Protein AF-A0A7J9XR41-F1 (afdb_monomer_lite)

Foldseek 3Di:
DDDDDDDDDDDDDDDDDDDDDPDDPPDPDPDPPPPDDDDDQFDCFAPPGPANLCQFAQFHDFADWAWDAEPVRKIKTKTAFTAGPPRHDTAGIWIFIFPDPDPNNHTYTPDICDPDGNHTHRPDDWPCDPPPTNHDGDDHDDYDDDDDD

Radius of gyration: 29.73 Å; chains: 1; bounding box: 57×44×100 Å

Secondary structure (DSSP, 8-state):
-----PPPP-------------PPPP--PPPTT---PPP-----SSTTSTT-HHHHHS-SEES--EEEE-TTSPEEEEESSEE-GGG-S-BS-EEEEE-----SS-----EE-EEETTEEPPSS----BTTTB----------------

Structure (mmCIF, N/CA/C/O backbone):
data_AF-A0A7J9XR41-F1
#
_entry.id   AF-A0A7J9XR41-F1
#
loop_
_atom_site.group_PDB
_atom_site.id
_atom_site.type_symbol
_atom_site.label_atom_id
_atom_site.label_alt_id
_atom_site.label_comp_id
_atom_site.label_asym_id
_atom_site.label_entity_id
_atom_site.label_seq_id
_atom_site.pdbx_PDB_ins_code
_atom_site.Cartn_x
_atom_site.Cartn_y
_atom_site.Cartn_z
_atom_site.occupancy
_atom_site.B_iso_or_equiv
_atom_site.auth_seq_id
_atom_site.auth_comp_id
_atom_site.auth_asym_id
_atom_site.auth_atom_id
_atom_site.pdbx_PDB_model_num
ATOM 1 N N . MET A 1 1 ? -25.896 -26.012 -80.998 1.00 43.16 1 MET A N 1
ATOM 2 C CA . MET A 1 1 ? -24.795 -25.086 -80.654 1.00 43.16 1 MET A CA 1
ATOM 3 C C . MET A 1 1 ? -25.362 -24.036 -79.703 1.00 43.16 1 MET A C 1
ATOM 5 O O . MET A 1 1 ? -26.222 -23.268 -80.104 1.00 43.16 1 MET A O 1
ATOM 9 N N . PHE A 1 2 ? -25.016 -24.113 -78.416 1.00 39.25 2 PHE A N 1
ATOM 10 C CA . PHE A 1 2 ? -25.547 -23.240 -77.362 1.00 39.25 2 PHE A CA 1
ATOM 11 C C . PHE A 1 2 ? -24.995 -21.817 -77.487 1.00 39.25 2 PHE A C 1
ATOM 13 O O . PHE A 1 2 ? -23.788 -21.658 -77.648 1.00 39.25 2 PHE A O 1
ATOM 20 N N . ARG A 1 3 ? -25.838 -20.802 -77.270 1.00 37.03 3 ARG A N 1
ATOM 21 C CA . ARG A 1 3 ? -25.431 -19.531 -76.648 1.00 37.03 3 ARG A CA 1
ATOM 22 C C . ARG A 1 3 ? -26.634 -18.905 -75.943 1.00 37.03 3 ARG A C 1
ATOM 24 O O . ARG A 1 3 ? -27.608 -18.509 -76.571 1.00 37.03 3 ARG A O 1
ATOM 31 N N . ARG A 1 4 ? -26.564 -18.891 -74.610 1.00 45.62 4 ARG A N 1
ATOM 32 C CA . ARG A 1 4 ? -27.484 -18.181 -73.715 1.00 45.62 4 ARG A CA 1
ATOM 33 C C . ARG A 1 4 ? -27.158 -16.690 -73.770 1.00 45.62 4 ARG A C 1
ATOM 35 O O . ARG A 1 4 ? -25.983 -16.340 -73.715 1.00 45.62 4 ARG A O 1
ATOM 42 N N . VAL A 1 5 ? -28.175 -15.833 -73.782 1.00 49.66 5 VAL A N 1
ATOM 43 C CA . VAL A 1 5 ? -28.030 -14.430 -73.372 1.00 49.66 5 VAL A CA 1
ATOM 44 C C . VAL A 1 5 ? -29.145 -14.1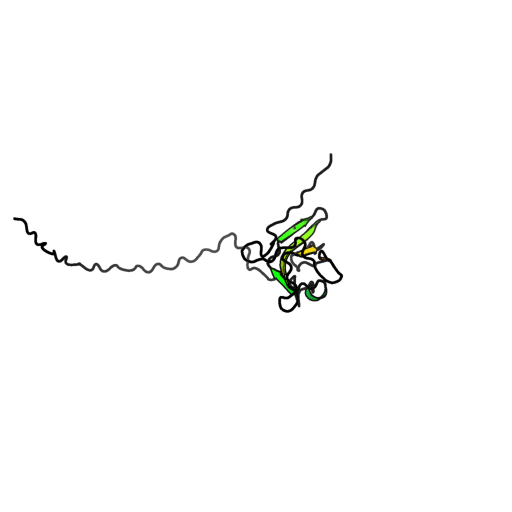23 -72.377 1.00 49.66 5 VAL A C 1
ATOM 46 O O . VAL A 1 5 ? -30.328 -14.237 -72.696 1.00 49.66 5 VAL A O 1
ATOM 49 N N . CYS A 1 6 ? -28.739 -13.817 -71.144 1.00 36.72 6 CYS A N 1
ATOM 50 C CA . CYS A 1 6 ? -29.598 -13.425 -70.033 1.00 36.72 6 CYS A CA 1
ATOM 51 C C . CYS A 1 6 ? -30.352 -12.132 -70.359 1.00 36.72 6 CYS A C 1
ATOM 53 O O . CYS A 1 6 ? -29.737 -11.129 -70.714 1.00 36.72 6 CYS A O 1
ATOM 55 N N . ARG A 1 7 ? -31.673 -12.133 -70.167 1.00 43.03 7 ARG A N 1
ATOM 56 C CA . ARG A 1 7 ? -32.460 -10.901 -70.062 1.00 43.03 7 ARG A CA 1
ATOM 57 C C . ARG A 1 7 ? -32.370 -10.397 -68.623 1.00 43.03 7 ARG A C 1
ATOM 59 O O . ARG A 1 7 ? -32.765 -11.109 -67.705 1.00 43.03 7 ARG A O 1
ATOM 66 N N . ALA A 1 8 ? -31.844 -9.191 -68.438 1.00 39.19 8 ALA A N 1
ATOM 67 C CA . ALA A 1 8 ? -31.908 -8.484 -67.167 1.00 39.19 8 ALA A CA 1
ATOM 68 C C . ALA A 1 8 ? -33.348 -7.999 -66.936 1.00 39.19 8 ALA A C 1
ATOM 70 O O . ALA A 1 8 ? -33.914 -7.314 -67.787 1.00 39.19 8 ALA A O 1
ATOM 71 N N . ALA A 1 9 ? -33.947 -8.373 -65.807 1.00 43.75 9 ALA A N 1
ATOM 72 C CA . ALA A 1 9 ? -35.212 -7.810 -65.356 1.00 43.75 9 ALA A CA 1
ATOM 73 C C . ALA A 1 9 ? -34.922 -6.544 -64.539 1.00 43.75 9 ALA A C 1
ATOM 75 O O . ALA A 1 9 ? -34.201 -6.596 -63.544 1.00 43.75 9 ALA A O 1
ATOM 76 N N . VAL A 1 10 ? -35.468 -5.408 -64.970 1.00 41.88 10 VAL A N 1
ATOM 77 C CA . VAL A 1 10 ? -35.466 -4.165 -64.193 1.00 41.88 10 VAL A CA 1
ATOM 78 C C . VAL A 1 10 ? -36.602 -4.268 -63.178 1.00 41.88 10 VAL A C 1
ATOM 80 O O . VAL A 1 10 ? -37.772 -4.250 -63.555 1.00 41.88 10 VAL A O 1
ATOM 83 N N . ALA A 1 11 ? -36.265 -4.417 -61.898 1.00 44.88 11 ALA A N 1
ATOM 84 C CA . ALA A 1 11 ? -37.236 -4.354 -60.814 1.00 44.88 11 ALA A CA 1
ATOM 85 C C . ALA A 1 11 ? -37.439 -2.889 -60.403 1.00 44.88 11 ALA A C 1
ATOM 87 O O . ALA A 1 11 ? -36.503 -2.204 -59.993 1.00 44.88 11 ALA A O 1
ATOM 88 N N . MET A 1 12 ? -38.672 -2.412 -60.546 1.00 43.84 12 MET A N 1
ATOM 89 C CA . MET A 1 12 ? -39.117 -1.090 -60.116 1.00 43.84 12 MET A CA 1
ATOM 90 C C . MET A 1 12 ? -39.233 -1.102 -58.583 1.00 43.84 12 MET A C 1
ATOM 92 O O . MET A 1 12 ? -40.087 -1.796 -58.033 1.00 43.84 12 MET A O 1
ATOM 96 N N . ALA A 1 13 ? -38.346 -0.397 -57.880 1.00 45.12 13 ALA A N 1
ATOM 97 C CA . ALA A 1 13 ? -38.392 -0.316 -56.423 1.00 45.12 13 ALA A CA 1
ATOM 98 C C . ALA A 1 13 ? -39.431 0.732 -55.993 1.00 45.12 13 ALA A C 1
ATOM 100 O O . ALA A 1 13 ? -39.221 1.932 -56.159 1.00 45.12 13 ALA A O 1
ATOM 101 N N . ALA A 1 14 ? -40.557 0.278 -55.442 1.00 50.66 14 ALA A N 1
ATOM 102 C CA . ALA A 1 14 ? -41.490 1.145 -54.735 1.00 50.66 14 ALA A CA 1
ATOM 103 C C . ALA A 1 14 ? -40.862 1.557 -53.393 1.00 50.66 14 ALA A C 1
ATOM 105 O O . ALA A 1 14 ? -40.592 0.711 -52.541 1.00 50.66 14 ALA A O 1
ATOM 106 N N . VAL A 1 15 ? -40.607 2.852 -53.208 1.00 46.16 15 VAL A N 1
ATOM 107 C CA . VAL A 1 15 ? -40.133 3.396 -51.930 1.00 46.16 15 VAL A CA 1
ATOM 108 C C . VAL A 1 15 ? -41.332 3.507 -50.989 1.00 46.16 15 VAL A C 1
ATOM 110 O O . VAL A 1 15 ? -42.168 4.394 -51.140 1.00 46.16 15 VAL A O 1
ATOM 113 N N . ALA A 1 16 ? -41.433 2.592 -50.027 1.00 52.25 16 ALA A N 1
ATOM 114 C CA . ALA A 1 16 ? -42.361 2.724 -48.911 1.00 52.25 16 ALA A CA 1
ATOM 115 C C . ALA A 1 16 ? -41.772 3.714 -47.893 1.00 52.25 16 ALA A C 1
ATOM 117 O O . ALA A 1 16 ? -40.698 3.479 -47.341 1.00 52.25 16 ALA A O 1
ATOM 118 N N . ALA A 1 17 ? -42.461 4.830 -47.652 1.00 54.78 17 ALA A N 1
ATOM 119 C CA . ALA A 1 17 ? -42.103 5.759 -46.588 1.00 54.78 17 ALA A CA 1
ATOM 120 C C . ALA A 1 17 ? -42.383 5.099 -45.227 1.00 54.78 17 ALA A C 1
ATOM 122 O O . ALA A 1 17 ? -43.537 4.918 -44.844 1.00 54.78 17 ALA A O 1
ATOM 123 N N . ALA A 1 18 ? -41.329 4.708 -44.511 1.00 55.03 18 ALA A N 1
ATOM 124 C CA . ALA A 1 18 ? -41.437 4.220 -43.143 1.00 55.03 18 ALA A CA 1
ATOM 125 C C . ALA A 1 18 ? -41.517 5.412 -42.180 1.00 55.03 18 ALA A C 1
ATOM 127 O O . ALA A 1 18 ? -40.569 6.188 -42.051 1.00 55.03 18 ALA A O 1
ATOM 128 N N . SER A 1 19 ? -42.651 5.562 -41.501 1.00 53.97 19 SER A N 1
ATOM 129 C CA . SER A 1 19 ? -42.825 6.518 -40.409 1.00 53.97 19 SER A CA 1
ATOM 130 C C . SER A 1 19 ? -41.926 6.111 -39.240 1.00 53.97 19 SER A C 1
ATOM 132 O O . SER A 1 19 ? -42.159 5.083 -38.605 1.00 53.97 19 SER A O 1
ATOM 134 N N . ILE A 1 20 ? -40.894 6.900 -38.940 1.00 57.31 20 ILE A N 1
ATOM 135 C CA . ILE A 1 20 ? -40.078 6.703 -37.738 1.00 57.31 20 ILE A CA 1
ATOM 136 C C . ILE A 1 20 ? -40.911 7.181 -36.546 1.00 57.31 20 ILE A C 1
ATOM 138 O O . ILE A 1 20 ? -41.095 8.381 -36.349 1.00 57.31 20 ILE A O 1
ATOM 142 N N . ALA A 1 21 ? -41.440 6.247 -35.758 1.00 62.47 21 ALA A N 1
ATOM 143 C CA . ALA A 1 21 ? -41.986 6.573 -34.450 1.00 62.47 21 ALA A CA 1
ATOM 144 C C . ALA A 1 21 ? -40.822 6.981 -33.534 1.00 62.47 21 ALA A C 1
ATOM 146 O O . ALA A 1 21 ? -39.932 6.177 -33.255 1.00 62.47 21 ALA A O 1
ATOM 147 N N . LEU A 1 22 ? -40.808 8.237 -33.083 1.00 57.94 22 LEU A N 1
ATOM 148 C CA . LEU A 1 22 ? -39.901 8.685 -32.030 1.00 57.94 22 LEU A CA 1
ATOM 149 C C . LEU A 1 22 ? -40.307 7.978 -30.733 1.00 57.94 22 LEU A C 1
ATOM 151 O O . LEU A 1 22 ? -41.347 8.287 -30.155 1.00 57.94 22 LEU A O 1
ATOM 155 N N . ALA A 1 23 ? -39.503 7.014 -30.288 1.00 64.38 23 ALA A N 1
ATOM 156 C CA . ALA A 1 23 ? -39.653 6.453 -28.955 1.00 64.38 23 ALA A CA 1
ATOM 157 C C . ALA A 1 23 ? -39.353 7.560 -27.934 1.00 64.38 23 ALA A C 1
ATOM 159 O O . ALA A 1 23 ? -38.248 8.103 -27.901 1.00 64.38 23 ALA A O 1
ATOM 160 N N . THR A 1 24 ? -40.334 7.913 -27.106 1.00 62.78 24 THR A N 1
ATOM 161 C CA . THR A 1 24 ? -40.085 8.717 -25.906 1.00 62.78 24 THR A CA 1
ATOM 162 C C . THR A 1 24 ? -39.085 7.965 -25.029 1.00 62.78 24 THR A C 1
ATOM 164 O O . THR A 1 24 ? -39.314 6.775 -24.784 1.00 62.78 24 THR A O 1
ATOM 167 N N . PRO A 1 25 ? -37.994 8.596 -24.553 1.00 61.50 25 PRO A N 1
ATOM 168 C CA . PRO A 1 25 ? -37.087 7.924 -23.638 1.00 61.50 25 PRO A CA 1
ATOM 169 C C . PRO A 1 25 ? -37.893 7.482 -22.419 1.00 61.50 25 PRO A C 1
ATOM 171 O O . PRO A 1 25 ? -38.600 8.285 -21.808 1.00 61.50 25 PRO A O 1
ATOM 174 N N . ALA A 1 26 ? -37.830 6.192 -22.097 1.00 65.44 26 ALA A N 1
ATOM 175 C CA . ALA A 1 26 ? -38.396 5.700 -20.855 1.00 65.44 26 ALA A CA 1
ATOM 176 C C . ALA A 1 26 ? -37.707 6.449 -19.709 1.00 65.44 26 ALA A C 1
ATOM 178 O O . ALA A 1 26 ? -36.478 6.438 -19.612 1.00 65.44 26 ALA A O 1
ATOM 179 N N . SER A 1 27 ? -38.477 7.122 -18.852 1.00 66.00 27 SER A N 1
ATOM 180 C CA . SER A 1 27 ? -37.927 7.617 -17.595 1.00 66.00 27 SER A CA 1
ATOM 181 C C . SER A 1 27 ? -37.498 6.395 -16.789 1.00 66.00 27 SER A C 1
ATOM 183 O O . SER A 1 27 ? -38.350 5.577 -16.432 1.00 66.00 27 SER A O 1
ATOM 185 N N . ALA A 1 28 ? -36.199 6.243 -16.530 1.00 66.50 28 ALA A N 1
ATOM 186 C CA . ALA A 1 28 ? -35.720 5.225 -15.609 1.00 66.50 28 ALA A CA 1
ATOM 187 C C . ALA A 1 28 ? -36.420 5.449 -14.261 1.00 66.50 28 ALA A C 1
ATOM 189 O O . ALA A 1 28 ? -36.282 6.510 -13.652 1.00 66.50 28 ALA A O 1
ATOM 190 N N . GLN A 1 29 ? -37.239 4.490 -13.830 1.00 65.50 29 GLN A N 1
ATOM 191 C CA . GLN A 1 29 ? -37.746 4.491 -12.463 1.00 65.50 29 GLN A CA 1
ATOM 192 C C . GLN A 1 29 ? -36.535 4.287 -11.542 1.00 65.50 29 GLN A C 1
ATOM 194 O O . GLN A 1 29 ? -35.738 3.390 -11.827 1.00 65.50 29 GLN A O 1
ATOM 199 N N . PRO A 1 30 ? -36.345 5.114 -10.497 1.00 60.12 30 PRO A N 1
ATOM 200 C CA . PRO A 1 30 ? -35.242 4.917 -9.567 1.00 60.12 30 PRO A CA 1
ATOM 201 C C . PRO A 1 30 ? -35.328 3.507 -8.981 1.00 60.12 30 PRO A C 1
ATOM 203 O O . PRO A 1 30 ? -36.388 3.081 -8.520 1.00 60.12 30 PRO A O 1
ATOM 206 N N . ASP A 1 31 ? -34.217 2.778 -9.060 1.00 69.81 31 ASP A N 1
ATOM 207 C CA . ASP A 1 31 ? -34.105 1.425 -8.532 1.00 69.81 31 ASP A CA 1
ATOM 208 C C . ASP A 1 31 ? -34.376 1.464 -7.014 1.00 69.81 31 ASP A C 1
ATOM 210 O O . ASP A 1 31 ? -33.719 2.231 -6.304 1.00 69.81 31 ASP A O 1
ATOM 214 N N . PRO A 1 32 ? -35.327 0.673 -6.483 1.00 58.47 32 PRO A N 1
ATOM 215 C CA . PRO A 1 32 ? -35.619 0.621 -5.049 1.00 58.47 32 PRO A CA 1
ATOM 216 C C . PRO A 1 32 ? -34.430 0.149 -4.188 1.00 58.47 32 PRO A C 1
ATOM 218 O O . PRO A 1 32 ? -34.525 0.172 -2.962 1.00 58.47 32 PRO A O 1
ATOM 221 N N . THR A 1 33 ? -33.310 -0.246 -4.800 1.00 65.38 33 THR A N 1
ATOM 222 C CA . THR A 1 33 ? -32.029 -0.547 -4.140 1.00 65.38 33 THR A CA 1
ATOM 223 C C . THR A 1 33 ? -31.019 0.609 -4.154 1.00 65.38 33 THR A C 1
ATOM 225 O O . THR A 1 33 ? -29.852 0.410 -3.821 1.00 65.38 33 THR A O 1
ATOM 228 N N . PHE A 1 34 ? -31.424 1.831 -4.512 1.00 65.81 34 PHE A N 1
ATOM 229 C CA . PHE A 1 34 ? -30.532 2.993 -4.525 1.00 65.81 34 PHE A CA 1
ATOM 230 C C . PHE A 1 34 ? -30.009 3.326 -3.112 1.00 65.81 34 PHE A C 1
ATOM 232 O O . PHE A 1 34 ? -30.712 3.918 -2.295 1.00 65.81 34 PHE A O 1
ATOM 239 N N . PHE A 1 35 ? -28.749 2.975 -2.830 1.00 67.44 35 PHE A N 1
ATOM 240 C CA . PHE A 1 35 ? -28.064 3.206 -1.546 1.00 67.44 35 PHE A CA 1
ATOM 241 C C . PHE A 1 35 ? -27.646 4.673 -1.301 1.00 67.44 35 PHE A C 1
ATOM 243 O O . PHE A 1 35 ? -26.833 4.943 -0.420 1.00 67.44 35 PHE A O 1
ATOM 250 N N . GLY A 1 36 ? -28.208 5.629 -2.047 1.00 77.25 36 GLY A N 1
ATOM 251 C CA . GLY A 1 36 ? -27.795 7.031 -2.010 1.00 77.25 36 GLY A CA 1
ATOM 252 C C . GLY A 1 36 ? -26.561 7.313 -2.870 1.00 77.25 36 GLY A C 1
ATOM 253 O O . GLY A 1 36 ? -26.072 6.455 -3.608 1.00 77.25 36 GLY A O 1
ATOM 254 N N . GLU A 1 37 ? -26.069 8.548 -2.794 1.00 84.25 37 GLU A N 1
ATOM 255 C CA . GLU A 1 37 ? -24.823 8.944 -3.450 1.00 84.25 37 GLU A CA 1
ATOM 256 C C . GLU A 1 37 ? -23.612 8.435 -2.658 1.00 84.25 37 GLU A C 1
ATOM 258 O O . GLU A 1 37 ? -23.600 8.453 -1.428 1.00 84.25 37 GLU A O 1
ATOM 263 N N . ALA A 1 38 ? -22.574 7.986 -3.367 1.00 87.25 38 ALA A N 1
ATOM 264 C CA . ALA A 1 38 ? -21.318 7.619 -2.732 1.00 87.25 38 ALA A CA 1
ATOM 265 C C . ALA A 1 38 ? -20.578 8.880 -2.269 1.00 87.25 38 ALA A C 1
ATOM 267 O O . ALA A 1 38 ? -20.239 9.745 -3.078 1.00 87.25 38 ALA A O 1
ATOM 268 N N . GLU A 1 39 ? -20.269 8.952 -0.977 1.00 88.88 39 GLU A N 1
ATOM 269 C CA . GLU A 1 39 ? -19.427 10.002 -0.414 1.00 88.88 39 GLU A CA 1
ATOM 270 C C . GLU A 1 39 ? -17.971 9.530 -0.309 1.00 88.88 39 GLU A C 1
ATOM 272 O O . GLU A 1 39 ? -17.670 8.414 0.125 1.00 88.88 39 GLU A O 1
ATOM 277 N N . ARG A 1 40 ? -17.030 10.403 -0.682 1.00 92.69 40 ARG A N 1
ATOM 278 C CA . ARG A 1 40 ? -15.607 10.148 -0.457 1.00 92.69 40 ARG A CA 1
ATOM 279 C C . ARG A 1 40 ? -15.258 10.410 1.009 1.00 92.69 40 ARG A C 1
ATOM 281 O O . ARG A 1 40 ? -15.055 11.557 1.388 1.00 92.69 40 ARG A O 1
ATOM 288 N N . VAL A 1 41 ? -15.034 9.339 1.764 1.00 95.12 41 VAL A N 1
ATOM 289 C CA . VAL A 1 41 ? -14.593 9.404 3.167 1.00 95.12 41 VAL A CA 1
ATOM 290 C C . VAL A 1 41 ? -13.139 9.884 3.297 1.00 95.12 41 VAL A C 1
ATOM 292 O O . VAL A 1 41 ? -12.863 10.914 3.905 1.00 95.12 41 VAL A O 1
ATOM 295 N N . ALA A 1 42 ? -12.175 9.167 2.703 1.00 96.06 42 ALA A N 1
ATOM 296 C CA . ALA A 1 42 ? -10.752 9.485 2.849 1.00 96.06 42 ALA A CA 1
ATOM 297 C C . ALA A 1 42 ? -9.893 8.955 1.691 1.00 96.06 42 ALA A C 1
ATOM 299 O O . ALA A 1 42 ? -10.244 7.987 1.021 1.00 96.06 42 ALA A O 1
ATOM 300 N N . VAL A 1 43 ? -8.716 9.562 1.489 1.00 96.81 43 VAL A N 1
ATOM 301 C CA . VAL A 1 43 ? -7.630 8.972 0.684 1.00 96.81 43 VAL A CA 1
ATOM 302 C C . VAL A 1 43 ? -6.674 8.231 1.612 1.00 96.81 43 VAL A C 1
ATOM 304 O O . VAL A 1 43 ? -6.184 8.803 2.587 1.00 96.81 43 VAL A O 1
ATOM 307 N N . LEU A 1 44 ? -6.418 6.957 1.300 1.00 97.19 44 LEU A N 1
ATOM 308 C CA . LEU A 1 44 ? -5.725 6.031 2.201 1.00 97.19 44 LEU A CA 1
ATOM 309 C C . LEU A 1 44 ? -4.226 5.876 1.922 1.00 97.19 44 LEU A C 1
ATOM 311 O O . LEU A 1 44 ? -3.494 5.525 2.843 1.00 97.19 44 LEU A O 1
ATOM 315 N N . THR A 1 45 ? -3.757 6.130 0.699 1.00 98.25 45 THR A N 1
ATOM 316 C CA . THR A 1 45 ? -2.346 5.979 0.301 1.00 98.25 45 THR A CA 1
ATOM 317 C C . THR A 1 45 ? -1.829 7.227 -0.420 1.00 98.25 45 THR A C 1
ATOM 319 O O . THR A 1 45 ? -2.598 8.034 -0.937 1.00 98.25 45 THR A O 1
ATOM 322 N N . GLY A 1 46 ? -0.511 7.410 -0.419 1.00 98.31 46 GLY A N 1
ATOM 323 C CA . GLY A 1 46 ? 0.195 8.492 -1.098 1.00 98.31 46 GLY A CA 1
ATOM 324 C C . GLY A 1 46 ? 0.367 9.785 -0.288 1.00 98.31 46 GLY A C 1
ATOM 325 O O . GLY A 1 46 ? 0.054 9.839 0.913 1.00 98.31 46 GLY A O 1
ATOM 326 N N . PRO A 1 47 ? 0.928 10.833 -0.918 1.00 98.06 47 PRO A N 1
ATOM 327 C CA . PRO A 1 47 ? 0.977 12.191 -0.373 1.00 98.06 47 PRO A CA 1
ATOM 328 C C . PRO A 1 47 ? -0.421 12.751 -0.089 1.00 98.06 47 PRO A C 1
ATOM 330 O O . PRO A 1 47 ? -1.338 12.566 -0.880 1.00 98.06 47 PRO A O 1
ATOM 333 N N . GLY A 1 48 ? -0.597 13.417 1.057 1.00 96.94 48 GLY A N 1
ATOM 334 C CA . GLY A 1 48 ? -1.892 13.981 1.469 1.00 96.94 48 GLY A CA 1
ATOM 335 C C . GLY A 1 48 ? -2.935 12.960 1.948 1.00 96.94 48 GLY A C 1
ATOM 336 O O . GLY A 1 48 ? -4.033 13.357 2.331 1.00 96.94 48 GLY A O 1
ATOM 337 N N . SER A 1 49 ? -2.613 11.661 1.959 1.00 98.00 49 SER A N 1
ATOM 338 C CA . SER A 1 49 ? -3.457 10.646 2.601 1.00 98.00 49 SER A CA 1
ATOM 339 C C . SER A 1 49 ? -3.468 10.800 4.118 1.00 98.00 49 SER A C 1
ATOM 341 O O . SER A 1 49 ? -2.465 11.208 4.710 1.00 98.00 49 SER A O 1
ATOM 343 N N . ILE A 1 50 ? -4.549 10.347 4.761 1.00 97.88 50 ILE A N 1
ATOM 344 C CA . ILE A 1 50 ? -4.647 10.289 6.233 1.00 97.88 50 ILE A CA 1
ATOM 345 C C . ILE A 1 50 ? -3.544 9.419 6.858 1.00 97.88 50 ILE A C 1
ATOM 347 O O . ILE A 1 50 ? -3.223 9.543 8.035 1.00 97.88 50 ILE A O 1
ATOM 351 N N . ASN A 1 51 ? -2.939 8.542 6.052 1.00 98.31 51 ASN A N 1
ATOM 352 C CA . ASN A 1 51 ? -1.903 7.615 6.475 1.00 98.31 51 ASN A CA 1
ATOM 353 C C . ASN A 1 51 ? -0.484 8.086 6.177 1.00 98.31 51 ASN A C 1
ATOM 355 O O . ASN A 1 51 ? 0.442 7.442 6.667 1.00 98.31 51 ASN A O 1
ATOM 359 N N . ALA A 1 52 ? -0.295 9.140 5.375 1.00 98.50 52 ALA A N 1
ATOM 360 C CA . ALA A 1 52 ? 1.008 9.619 4.911 1.00 98.50 52 ALA A CA 1
ATOM 361 C C . ALA A 1 52 ? 1.940 8.484 4.424 1.00 98.50 52 ALA A C 1
ATOM 363 O O . ALA A 1 52 ? 3.127 8.437 4.752 1.00 98.50 52 ALA A O 1
ATOM 364 N N . THR A 1 53 ? 1.419 7.535 3.638 1.00 98.75 53 THR A N 1
ATOM 365 C CA . THR A 1 53 ? 2.165 6.298 3.317 1.00 98.75 53 THR A CA 1
ATOM 366 C C . THR A 1 53 ? 3.441 6.536 2.504 1.00 98.75 53 THR A C 1
ATOM 368 O O . THR A 1 53 ? 4.364 5.725 2.543 1.00 98.75 53 THR A O 1
ATOM 371 N N . HIS A 1 54 ? 3.515 7.661 1.794 1.00 98.56 54 HIS A N 1
ATOM 372 C CA . HIS A 1 54 ? 4.679 8.082 1.019 1.00 98.56 54 HIS A CA 1
ATOM 373 C C . HIS A 1 54 ? 5.915 8.344 1.896 1.00 98.56 54 HIS A C 1
ATOM 375 O O . HIS A 1 54 ? 7.013 7.948 1.521 1.00 98.56 54 HIS A O 1
ATOM 381 N N . THR A 1 55 ? 5.748 8.944 3.080 1.00 98.44 55 THR A N 1
ATOM 382 C CA . THR A 1 55 ? 6.851 9.212 4.019 1.00 98.44 55 THR A CA 1
ATOM 383 C C . THR A 1 55 ? 7.081 8.062 4.990 1.00 98.44 55 THR A C 1
ATOM 385 O O . THR A 1 55 ? 8.215 7.825 5.396 1.00 98.44 55 THR A O 1
ATOM 388 N N . ARG A 1 56 ? 6.026 7.325 5.358 1.00 98.50 56 ARG A N 1
ATOM 389 C CA . ARG A 1 56 ? 6.123 6.222 6.329 1.00 98.50 56 ARG A CA 1
ATOM 390 C C . ARG A 1 56 ? 6.606 4.906 5.722 1.00 98.50 56 ARG A C 1
ATOM 392 O O . ARG A 1 56 ? 7.233 4.131 6.438 1.00 98.50 56 ARG A O 1
ATOM 399 N N . TRP A 1 57 ? 6.299 4.636 4.447 1.00 98.75 57 TRP A N 1
ATOM 400 C CA . TRP A 1 57 ? 6.575 3.341 3.800 1.00 98.75 57 TRP A CA 1
ATOM 401 C C . TRP A 1 57 ? 6.998 3.429 2.322 1.00 98.75 57 TRP A C 1
ATOM 403 O O . TRP A 1 57 ? 6.995 2.412 1.624 1.00 98.75 57 TRP A O 1
ATOM 413 N N . ASN A 1 58 ? 7.353 4.615 1.820 1.00 98.62 58 ASN A N 1
ATOM 414 C CA . ASN A 1 58 ? 7.667 4.847 0.405 1.00 98.62 58 ASN A CA 1
ATOM 415 C C . ASN A 1 58 ? 6.547 4.395 -0.554 1.00 98.62 58 ASN A C 1
ATOM 417 O O . ASN A 1 58 ? 6.817 3.901 -1.645 1.00 98.62 58 ASN A O 1
ATOM 421 N N . VAL A 1 59 ? 5.282 4.508 -0.141 1.00 98.75 59 VAL A N 1
ATOM 422 C CA . VAL A 1 59 ? 4.113 4.155 -0.963 1.00 98.75 59 VAL A CA 1
ATOM 423 C C . VAL A 1 59 ? 3.448 5.443 -1.431 1.00 98.75 59 VAL A C 1
ATOM 425 O O . VAL A 1 59 ? 2.720 6.080 -0.666 1.00 98.75 59 VAL A O 1
ATOM 428 N N . TYR A 1 60 ? 3.727 5.849 -2.668 1.00 98.56 60 TYR A N 1
ATOM 429 C CA . TYR A 1 60 ? 3.190 7.075 -3.274 1.00 98.56 60 TYR A CA 1
ATOM 430 C C . TYR A 1 60 ? 1.853 6.857 -3.975 1.00 98.56 60 TYR A C 1
ATOM 432 O O . TYR A 1 60 ? 1.046 7.778 -4.057 1.00 98.56 60 TYR A O 1
ATOM 440 N N . GLY A 1 61 ? 1.618 5.644 -4.453 1.00 97.81 61 GLY A N 1
ATOM 441 C CA . GLY A 1 61 ? 0.382 5.239 -5.094 1.00 97.81 61 GLY A CA 1
ATOM 442 C C . GLY A 1 61 ? 0.378 3.733 -5.277 1.00 97.81 61 GLY A C 1
ATOM 443 O O . GLY A 1 61 ? 1.440 3.103 -5.313 1.00 97.81 61 GLY A O 1
ATOM 444 N N . THR A 1 62 ? -0.821 3.177 -5.353 1.00 98.19 62 THR A N 1
ATOM 445 C CA . THR A 1 62 ? -1.045 1.743 -5.469 1.00 98.19 62 THR A CA 1
ATOM 446 C C . THR A 1 62 ? -2.126 1.479 -6.497 1.00 98.19 62 THR A C 1
ATOM 448 O O . THR A 1 62 ? -3.066 2.265 -6.629 1.00 98.19 62 THR A O 1
ATOM 451 N N . ASP A 1 63 ? -2.017 0.351 -7.177 1.00 95.62 63 ASP A N 1
ATOM 452 C CA . ASP A 1 63 ? -3.156 -0.294 -7.805 1.00 95.62 63 ASP A CA 1
ATOM 453 C C . ASP A 1 63 ? -3.957 -1.093 -6.762 1.00 95.62 63 ASP A C 1
ATOM 455 O O . ASP A 1 63 ? -3.380 -1.670 -5.831 1.00 95.62 63 ASP A O 1
ATOM 459 N N . ILE A 1 64 ? -5.281 -1.112 -6.937 1.00 95.75 64 ILE A N 1
ATOM 460 C CA . ILE A 1 64 ? -6.301 -1.794 -6.122 1.00 95.75 64 ILE A CA 1
ATOM 461 C C . ILE A 1 64 ? -6.147 -1.636 -4.591 1.00 95.75 64 ILE A C 1
ATOM 463 O O . ILE A 1 64 ? -5.461 -0.745 -4.099 1.00 95.75 64 ILE A O 1
ATOM 467 N N . GLY A 1 65 ? -6.870 -2.451 -3.817 1.00 94.56 65 GLY A N 1
ATOM 468 C CA . GLY A 1 65 ? -6.887 -2.428 -2.353 1.00 94.56 65 GLY A CA 1
ATOM 469 C C . GLY A 1 65 ? -7.766 -3.551 -1.812 1.00 94.56 65 GLY A C 1
ATOM 470 O O . GLY A 1 65 ? -8.862 -3.312 -1.309 1.00 94.56 65 GLY A O 1
ATOM 471 N N . THR A 1 66 ? -7.308 -4.790 -1.967 1.00 96.56 66 THR A N 1
ATOM 472 C CA . THR A 1 66 ? -8.050 -5.987 -1.561 1.00 96.56 66 THR A CA 1
ATOM 473 C C . THR A 1 66 ? -7.988 -6.143 -0.048 1.00 96.56 66 THR A C 1
ATOM 475 O O . THR A 1 66 ? -6.906 -6.324 0.510 1.00 96.56 66 THR A O 1
ATOM 478 N N . MET A 1 67 ? -9.141 -6.094 0.620 1.00 95.44 67 MET A N 1
ATOM 479 C CA . MET A 1 67 ? -9.220 -6.098 2.081 1.00 95.44 67 MET A CA 1
ATOM 480 C C . MET A 1 67 ? -9.882 -7.356 2.638 1.00 95.44 67 MET A C 1
ATOM 482 O O . MET A 1 67 ? -10.836 -7.873 2.062 1.00 95.44 67 MET A O 1
ATOM 486 N N . TRP A 1 68 ? -9.407 -7.818 3.793 1.00 95.38 68 TRP A N 1
ATOM 487 C CA . TRP A 1 68 ? -10.051 -8.872 4.581 1.00 95.38 68 TRP A CA 1
ATOM 488 C C . TRP A 1 68 ? -9.738 -8.700 6.067 1.00 95.38 68 TRP A C 1
ATOM 490 O O . TRP A 1 68 ? -8.794 -8.004 6.442 1.00 95.38 68 TRP A O 1
ATOM 500 N N . ARG A 1 69 ? -10.527 -9.339 6.935 1.00 93.56 69 ARG A N 1
ATOM 501 C CA . ARG A 1 69 ? -10.242 -9.379 8.375 1.00 93.56 69 ARG A CA 1
ATOM 502 C C . ARG A 1 69 ? -9.411 -10.606 8.729 1.00 93.56 69 ARG A C 1
ATOM 504 O O . ARG A 1 69 ? -9.683 -11.694 8.227 1.00 93.56 69 ARG A O 1
ATOM 511 N N . ASN A 1 70 ? -8.424 -10.432 9.603 1.00 92.75 70 ASN A N 1
ATOM 512 C CA . ASN A 1 70 ? -7.685 -11.538 10.210 1.00 92.75 70 ASN A CA 1
ATOM 513 C C . ASN A 1 70 ? -8.346 -12.016 11.520 1.00 92.75 70 ASN A C 1
ATOM 515 O O . ASN A 1 70 ? -9.342 -11.452 11.979 1.00 92.75 70 ASN A O 1
ATOM 519 N N . GLU A 1 71 ? -7.773 -13.040 12.147 1.00 91.44 71 GLU A N 1
ATOM 520 C CA . GLU A 1 71 ? -8.260 -13.667 13.383 1.00 91.44 71 GLU A CA 1
ATOM 521 C C . GLU A 1 71 ? -8.237 -12.739 14.606 1.00 91.44 71 GLU A C 1
ATOM 523 O O . GLU A 1 71 ? -8.879 -13.011 15.616 1.00 91.44 71 GLU A O 1
ATOM 528 N N . ARG A 1 72 ? -7.511 -11.622 14.515 1.00 91.56 72 ARG A N 1
ATOM 529 C CA . ARG A 1 72 ? -7.382 -10.605 15.569 1.00 91.56 72 ARG A CA 1
ATOM 530 C C . ARG A 1 72 ? -8.326 -9.424 15.360 1.00 91.56 72 ARG A C 1
ATOM 532 O O . ARG A 1 72 ? -8.178 -8.406 16.031 1.00 91.56 72 ARG A O 1
ATOM 539 N N . GLY A 1 73 ? -9.251 -9.522 14.404 1.00 91.75 73 GLY A N 1
ATOM 540 C CA . GLY A 1 73 ? -10.181 -8.449 14.054 1.00 91.75 73 GLY A CA 1
ATOM 541 C C . GLY A 1 73 ? -9.542 -7.283 13.293 1.00 91.75 73 GLY A C 1
ATOM 542 O O . GLY A 1 73 ? -10.228 -6.300 13.017 1.00 91.75 73 GLY A O 1
ATOM 543 N N . GLN A 1 74 ? -8.265 -7.384 12.917 1.00 95.00 74 GLN A N 1
ATOM 544 C CA . GLN A 1 74 ? -7.560 -6.362 12.142 1.00 95.00 74 GLN A CA 1
ATOM 545 C C . GLN A 1 74 ? -7.937 -6.469 10.667 1.00 95.00 74 GLN A C 1
ATOM 547 O O . GLN A 1 74 ? -8.141 -7.572 10.154 1.00 95.00 74 GLN A O 1
ATOM 552 N N . VAL A 1 75 ? -7.975 -5.337 9.972 1.00 95.56 75 VAL A N 1
ATOM 553 C CA . VAL A 1 75 ? -8.111 -5.303 8.515 1.00 95.56 75 VAL A CA 1
ATOM 554 C C . VAL A 1 75 ? -6.721 -5.414 7.894 1.00 95.56 75 VAL A C 1
ATOM 556 O O . VAL A 1 75 ? -5.817 -4.631 8.192 1.00 95.56 75 VAL A O 1
ATOM 559 N N . LEU A 1 76 ? -6.538 -6.404 7.030 1.00 96.69 76 LEU A N 1
ATOM 560 C CA . LEU A 1 76 ? -5.394 -6.506 6.134 1.00 96.69 76 LEU A CA 1
ATOM 561 C C . LEU A 1 76 ? -5.799 -5.955 4.771 1.00 96.69 76 LEU A C 1
ATOM 563 O O . LEU A 1 76 ? -6.890 -6.257 4.297 1.00 96.69 76 LEU A O 1
ATOM 567 N N . ALA A 1 77 ? -4.932 -5.146 4.164 1.00 97.31 77 ALA A N 1
ATOM 568 C CA . ALA A 1 77 ? -5.142 -4.563 2.844 1.00 97.31 77 ALA A CA 1
ATOM 569 C C . ALA A 1 77 ? -3.949 -4.901 1.945 1.00 97.31 77 ALA A C 1
ATOM 571 O O . ALA A 1 77 ? -2.836 -4.424 2.180 1.00 97.31 77 ALA A O 1
ATOM 572 N N . ALA A 1 78 ? -4.175 -5.748 0.944 1.00 98.12 78 ALA A N 1
ATOM 573 C CA . ALA A 1 78 ? -3.193 -6.074 -0.077 1.00 98.12 78 ALA A CA 1
ATOM 574 C C . ALA A 1 78 ? -3.372 -5.150 -1.283 1.00 98.12 78 ALA A C 1
ATOM 576 O O . ALA A 1 78 ? -4.449 -5.066 -1.876 1.00 98.12 78 ALA A O 1
ATOM 577 N N . PHE A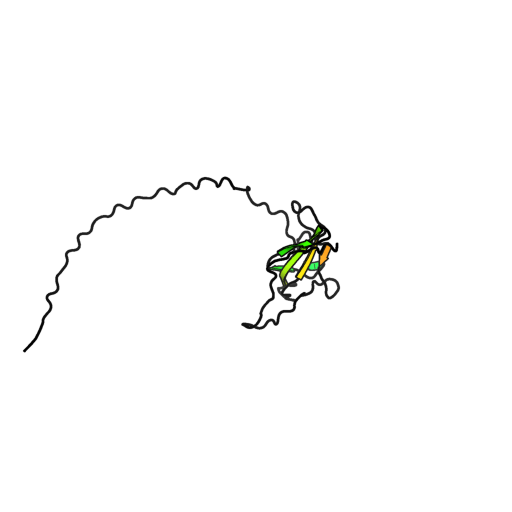 1 79 ? -2.292 -4.478 -1.643 1.00 98.50 79 PHE A N 1
ATOM 578 C CA . PHE A 1 79 ? -2.199 -3.595 -2.793 1.00 98.50 79 PHE A CA 1
ATOM 579 C C . PHE A 1 79 ? -1.490 -4.311 -3.934 1.00 98.50 79 PHE A C 1
ATOM 581 O O . PHE A 1 79 ? -0.640 -5.165 -3.678 1.00 98.50 79 PHE A O 1
ATOM 588 N N . GLY A 1 80 ? -1.840 -3.962 -5.168 1.00 98.38 80 GLY A N 1
ATOM 589 C CA . GLY A 1 80 ? -1.133 -4.374 -6.374 1.00 98.38 80 GLY A CA 1
ATOM 590 C C . GLY A 1 80 ? 0.076 -3.484 -6.644 1.00 98.38 80 GLY A C 1
ATOM 591 O O . 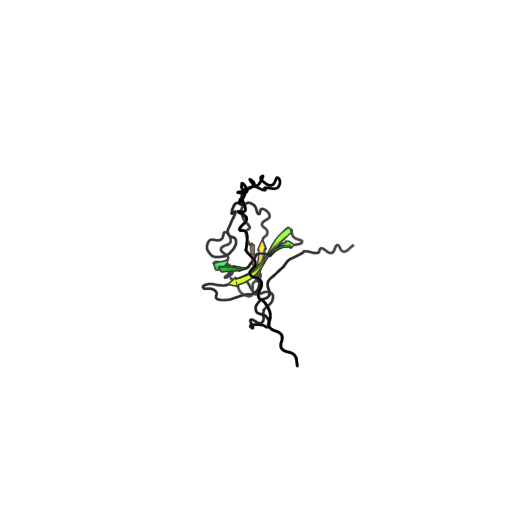GLY A 1 80 ? 0.790 -3.089 -5.714 1.00 98.38 80 GLY A O 1
ATOM 592 N N . ASP A 1 81 ? 0.280 -3.149 -7.918 1.00 98.31 81 ASP A N 1
ATOM 593 C CA . ASP A 1 81 ? 1.385 -2.319 -8.389 1.00 98.31 81 ASP A CA 1
ATOM 594 C C . ASP A 1 81 ? 1.532 -1.050 -7.546 1.00 98.31 81 ASP A C 1
ATOM 596 O O . ASP A 1 81 ? 0.717 -0.130 -7.584 1.00 98.31 81 ASP A O 1
ATOM 600 N N . THR A 1 82 ? 2.587 -1.023 -6.744 1.00 98.69 82 THR A N 1
ATOM 601 C CA . THR A 1 82 ? 2.873 0.015 -5.765 1.00 98.69 82 THR A CA 1
ATOM 602 C C . THR A 1 82 ? 4.165 0.709 -6.146 1.00 98.69 82 THR A C 1
ATOM 604 O O . THR A 1 82 ? 5.174 0.051 -6.401 1.00 98.69 82 THR A O 1
ATOM 607 N N . PHE A 1 83 ? 4.153 2.038 -6.149 1.00 98.62 83 PHE A N 1
ATOM 608 C CA . PHE A 1 83 ? 5.294 2.831 -6.591 1.00 98.62 83 PHE A CA 1
ATOM 609 C C . PHE A 1 83 ? 5.798 3.777 -5.507 1.00 98.62 83 PHE A C 1
ATOM 611 O O . PHE A 1 83 ? 5.034 4.304 -4.690 1.00 98.62 83 PHE A O 1
ATOM 618 N N . GLY A 1 84 ? 7.107 4.007 -5.540 1.00 98.50 84 GLY A N 1
ATOM 619 C CA . GLY A 1 84 ? 7.766 5.127 -4.890 1.00 98.50 84 GLY A CA 1
ATOM 620 C C . GLY A 1 84 ? 7.607 6.435 -5.686 1.00 98.50 84 GLY A C 1
ATOM 621 O O . GLY A 1 84 ? 6.770 6.534 -6.594 1.00 98.50 84 GLY A O 1
ATOM 622 N N . PRO A 1 85 ? 8.404 7.469 -5.369 1.00 98.06 85 PRO A N 1
ATOM 623 C CA . PRO A 1 85 ? 8.315 8.763 -6.035 1.00 98.06 85 PRO A CA 1
ATOM 624 C C . PRO A 1 85 ? 8.598 8.629 -7.535 1.00 98.06 85 PRO A C 1
ATOM 626 O O . PRO A 1 85 ? 9.435 7.829 -7.953 1.00 98.06 85 PRO A O 1
ATOM 629 N N . ASN A 1 86 ? 7.910 9.425 -8.355 1.00 96.88 86 ASN A N 1
ATOM 630 C CA . ASN A 1 86 ? 8.089 9.455 -9.813 1.00 96.88 86 ASN A CA 1
ATOM 631 C C . ASN A 1 86 ? 7.946 8.082 -10.500 1.00 96.88 86 ASN A C 1
ATOM 633 O O . ASN A 1 86 ? 8.645 7.811 -11.473 1.00 96.88 86 ASN A O 1
ATOM 637 N N . ARG A 1 87 ? 7.059 7.208 -9.994 1.00 95.50 87 ARG A N 1
ATOM 638 C CA . ARG A 1 87 ? 6.843 5.837 -10.507 1.00 95.50 87 ARG A CA 1
ATOM 639 C C . ARG A 1 87 ? 8.086 4.935 -10.437 1.00 95.50 87 ARG A C 1
ATOM 641 O O . ARG A 1 87 ? 8.159 3.928 -11.134 1.00 95.50 87 ARG A O 1
ATOM 648 N N . SER A 1 88 ? 9.059 5.285 -9.598 1.00 97.62 88 SER A N 1
ATOM 649 C CA . SER A 1 88 ? 10.198 4.419 -9.284 1.00 97.62 88 SER A CA 1
ATOM 650 C C . SER A 1 88 ? 9.807 3.327 -8.284 1.00 97.62 88 SER A C 1
ATOM 652 O O . SER A 1 88 ? 8.695 3.341 -7.753 1.00 97.62 88 SER A O 1
ATOM 654 N N . ASP A 1 89 ? 10.730 2.400 -8.009 1.00 97.81 89 ASP A N 1
ATOM 655 C CA . ASP A 1 89 ? 10.598 1.425 -6.915 1.00 97.81 89 ASP A CA 1
ATOM 656 C C . ASP A 1 89 ? 9.274 0.639 -6.971 1.00 97.81 89 ASP A C 1
ATOM 658 O O . ASP A 1 89 ? 8.455 0.630 -6.040 1.00 97.81 89 ASP A O 1
ATOM 662 N N . TRP A 1 90 ? 9.038 0.052 -8.147 1.00 98.25 90 TRP A N 1
ATOM 663 C CA . TRP A 1 90 ? 7.846 -0.728 -8.431 1.00 98.25 90 TRP A CA 1
ATOM 664 C C . TRP A 1 90 ? 7.876 -2.043 -7.659 1.00 98.25 90 TRP A C 1
ATOM 666 O O . TRP A 1 90 ? 8.754 -2.877 -7.874 1.00 98.25 90 TRP A O 1
ATOM 676 N N . ARG A 1 91 ? 6.873 -2.236 -6.806 1.00 98.38 91 ARG A N 1
ATOM 677 C CA . ARG A 1 91 ? 6.592 -3.486 -6.100 1.00 98.38 91 ARG A CA 1
ATOM 678 C C . ARG A 1 91 ? 5.245 -4.006 -6.573 1.00 98.38 91 ARG A C 1
ATOM 680 O O . ARG A 1 91 ? 4.257 -3.281 -6.497 1.00 98.38 91 ARG A O 1
ATOM 687 N N . SER A 1 92 ? 5.189 -5.244 -7.054 1.00 97.88 92 SER A N 1
ATOM 688 C CA . SER A 1 92 ? 3.951 -5.836 -7.602 1.00 97.88 92 SER A CA 1
ATOM 689 C C . SER A 1 92 ? 2.823 -5.961 -6.592 1.00 97.88 92 SER A C 1
ATOM 691 O O . SER A 1 92 ? 1.655 -6.021 -6.951 1.00 97.88 92 SER A O 1
ATOM 693 N N . ASN A 1 93 ? 3.189 -6.099 -5.322 1.00 98.19 93 ASN A N 1
ATOM 694 C CA . ASN A 1 93 ? 2.243 -6.268 -4.245 1.00 98.19 93 ASN A CA 1
ATOM 695 C C . ASN A 1 93 ? 2.839 -5.759 -2.943 1.00 98.19 93 ASN A C 1
ATOM 697 O O . ASN A 1 93 ? 4.005 -6.005 -2.646 1.00 98.19 93 ASN A O 1
ATOM 701 N N . THR A 1 94 ? 2.032 -5.078 -2.143 1.00 98.69 94 THR A N 1
ATOM 702 C CA . THR A 1 94 ? 2.400 -4.685 -0.779 1.00 98.69 94 THR A CA 1
ATOM 703 C C . THR A 1 94 ? 1.244 -4.996 0.167 1.00 98.69 94 THR A C 1
ATOM 705 O O . THR A 1 94 ? 0.103 -5.146 -0.265 1.00 98.69 94 THR A O 1
ATOM 708 N N . LEU A 1 95 ? 1.521 -5.148 1.463 1.00 98.50 95 LEU A N 1
ATOM 709 C CA . LEU A 1 95 ? 0.500 -5.503 2.453 1.00 98.50 95 LEU A CA 1
ATOM 710 C C . LEU A 1 95 ? 0.531 -4.536 3.625 1.00 98.50 95 LEU A C 1
ATOM 712 O O . LEU A 1 95 ? 1.537 -4.458 4.335 1.00 98.50 95 LEU A O 1
ATOM 716 N N . ALA A 1 96 ? -0.590 -3.862 3.845 1.00 98.44 96 ALA A N 1
ATOM 717 C CA . ALA A 1 96 ? -0.841 -3.038 5.012 1.00 98.44 96 ALA A CA 1
ATOM 718 C C . ALA A 1 96 ? -1.715 -3.759 6.035 1.00 98.44 96 ALA A C 1
ATOM 720 O O . ALA A 1 96 ? -2.473 -4.680 5.722 1.00 98.44 96 ALA A O 1
ATOM 721 N N . ARG A 1 97 ? -1.623 -3.294 7.277 1.00 97.94 97 ARG A N 1
ATOM 722 C CA . ARG A 1 97 ? -2.442 -3.742 8.395 1.00 97.94 97 ARG A CA 1
ATOM 723 C C . ARG A 1 97 ? -3.000 -2.548 9.145 1.00 97.94 97 ARG A C 1
ATOM 725 O O . ARG A 1 97 ? -2.264 -1.629 9.520 1.00 97.94 97 ARG A O 1
ATOM 732 N N . SER A 1 98 ? -4.292 -2.619 9.407 1.00 97.81 98 SER A N 1
ATOM 733 C CA . SER A 1 98 ? -5.072 -1.655 10.158 1.00 97.81 98 SER A CA 1
ATOM 734 C C . SER A 1 98 ? -5.726 -2.340 11.356 1.00 97.81 98 SER A C 1
ATOM 736 O O . SER A 1 98 ? -6.303 -3.418 11.235 1.00 97.81 98 SER A O 1
ATOM 738 N N . SER A 1 99 ? -5.619 -1.723 12.528 1.00 96.56 99 SER A N 1
ATOM 739 C CA . SER A 1 99 ? -6.447 -2.058 13.692 1.00 96.56 99 SER A CA 1
ATOM 740 C C . SER A 1 99 ? -7.723 -1.214 13.747 1.00 96.56 99 SER A C 1
ATOM 742 O O . SER A 1 99 ? -8.447 -1.285 14.734 1.00 96.56 99 SER A O 1
ATOM 744 N N . ASP A 1 100 ? -7.963 -0.397 12.723 1.00 93.12 100 ASP A N 1
ATOM 745 C CA . ASP A 1 100 ? -9.094 0.510 12.641 1.00 93.12 100 ASP A CA 1
ATOM 746 C C . ASP A 1 100 ? -10.369 -0.262 12.301 1.00 93.12 100 ASP A C 1
ATOM 748 O O . ASP A 1 100 ? -10.433 -1.021 11.328 1.00 93.12 100 ASP A O 1
ATOM 752 N N . GLY A 1 101 ? -11.364 -0.129 13.171 1.00 83.25 101 GLY A N 1
ATOM 753 C CA . GLY A 1 101 ? -12.637 -0.831 13.059 1.00 83.25 101 GLY A CA 1
ATOM 754 C C . GLY A 1 101 ? -13.737 0.018 12.437 1.00 83.25 101 GLY A C 1
ATOM 755 O O . GLY A 1 101 ? -14.701 -0.557 11.926 1.00 83.25 101 GLY A O 1
ATOM 756 N N . ASN A 1 102 ? -13.595 1.345 12.476 1.00 89.94 102 ASN A N 1
ATOM 757 C CA . ASN A 1 102 ? -14.553 2.276 11.909 1.00 89.94 102 ASN A CA 1
ATOM 758 C C . ASN A 1 102 ? -14.069 2.669 10.517 1.00 89.94 102 ASN A C 1
ATOM 760 O O . ASN A 1 102 ? -13.037 3.298 10.387 1.00 89.94 102 ASN A O 1
ATOM 764 N N . LEU A 1 103 ? -14.784 2.251 9.474 1.00 87.62 103 LEU A N 1
ATOM 765 C CA . LEU A 1 103 ? -14.405 2.585 8.096 1.00 87.62 103 LEU A CA 1
ATOM 766 C C . LEU A 1 103 ? -15.152 3.817 7.563 1.00 87.62 103 LEU A C 1
ATOM 768 O O . LEU A 1 103 ? -14.896 4.258 6.444 1.00 87.62 103 LEU A O 1
ATOM 772 N N . ALA A 1 104 ? -16.091 4.355 8.350 1.00 90.69 104 ALA A N 1
ATOM 773 C CA . ALA A 1 104 ? -16.937 5.480 7.960 1.00 90.69 104 ALA A CA 1
ATOM 774 C C . ALA A 1 104 ? -16.234 6.843 8.088 1.00 90.69 104 ALA A C 1
ATOM 776 O O . ALA A 1 104 ? -16.694 7.812 7.494 1.00 90.69 104 ALA A O 1
ATOM 777 N N . ASP A 1 105 ? -15.126 6.927 8.828 1.00 93.50 105 ASP A N 1
ATOM 778 C CA . ASP A 1 105 ? -14.291 8.129 9.005 1.00 93.50 105 ASP A CA 1
ATOM 779 C C . ASP A 1 105 ? -12.902 8.006 8.348 1.00 93.50 105 ASP A C 1
ATOM 781 O O . ASP A 1 105 ? -12.089 8.932 8.381 1.00 93.50 105 ASP A O 1
ATOM 785 N N . GLY A 1 106 ? -12.639 6.877 7.695 1.00 94.56 106 GLY A N 1
ATOM 786 C CA . GLY A 1 106 ? -11.388 6.566 7.023 1.00 94.56 106 GLY A CA 1
ATOM 787 C C . GLY A 1 106 ? -10.891 5.197 7.454 1.00 94.56 106 GLY A C 1
ATOM 788 O O . GLY A 1 106 ? -11.625 4.402 8.013 1.00 94.56 106 GLY A O 1
ATOM 789 N N . MET A 1 107 ? -9.638 4.880 7.147 1.00 95.56 107 MET A N 1
ATOM 790 C CA . MET A 1 107 ? -9.001 3.682 7.686 1.00 95.56 107 MET A CA 1
ATOM 791 C C . MET A 1 107 ? -7.521 3.952 7.898 1.00 95.56 107 MET A C 1
ATOM 793 O O . MET A 1 107 ? -6.760 4.156 6.942 1.00 95.56 107 MET A O 1
ATOM 797 N N . THR A 1 108 ? -7.097 3.944 9.155 1.00 97.69 108 THR A N 1
ATOM 798 C CA . THR A 1 108 ? -5.696 4.184 9.499 1.00 97.69 108 THR A CA 1
ATOM 799 C C . THR A 1 108 ? -4.844 2.920 9.359 1.00 97.69 108 THR A C 1
ATOM 801 O O . THR A 1 108 ? -5.212 1.836 9.805 1.00 97.69 108 THR A O 1
ATOM 804 N N . PHE A 1 109 ? -3.662 3.027 8.756 1.00 98.19 109 PHE A N 1
ATOM 805 C CA . PHE A 1 109 ? -2.679 1.951 8.681 1.00 98.19 109 PHE A CA 1
ATOM 806 C C . PHE A 1 109 ? -1.694 2.056 9.845 1.00 98.19 109 PHE A C 1
ATOM 808 O O . PHE A 1 109 ? -1.000 3.065 10.029 1.00 98.19 109 PHE A O 1
ATOM 815 N N . GLY A 1 110 ? -1.605 0.975 10.618 1.00 97.69 110 GLY A N 1
ATOM 816 C CA . GLY A 1 110 ? -0.624 0.833 11.690 1.00 97.69 110 GLY A CA 1
ATOM 817 C C . GLY A 1 110 ? 0.735 0.373 11.165 1.00 97.69 110 GLY A C 1
ATOM 818 O O . GLY A 1 110 ? 1.771 0.800 11.668 1.00 97.69 110 GLY A O 1
ATOM 819 N N . SER A 1 111 ? 0.748 -0.477 10.134 1.00 98.25 111 SER A N 1
ATOM 820 C CA . SER A 1 111 ? 1.985 -1.013 9.556 1.00 98.25 111 SER A CA 1
ATOM 821 C C . SER A 1 111 ? 1.818 -1.444 8.103 1.00 98.25 111 SER A C 1
ATOM 823 O O . SER A 1 111 ? 0.718 -1.778 7.670 1.00 98.25 111 SER A O 1
ATOM 825 N N . PHE A 1 112 ? 2.941 -1.495 7.389 1.00 98.62 112 PHE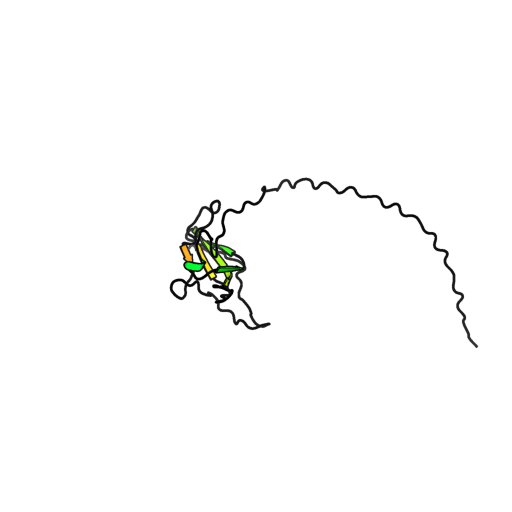 A N 1
ATOM 826 C CA . PHE A 1 112 ? 3.125 -2.330 6.205 1.00 98.62 112 PHE A CA 1
ATOM 827 C C . PHE A 1 112 ? 4.079 -3.474 6.541 1.00 98.62 112 PHE A C 1
ATOM 829 O O . PHE A 1 112 ? 4.891 -3.366 7.462 1.00 98.62 112 PHE A O 1
ATOM 836 N N . ALA A 1 113 ? 4.015 -4.563 5.782 1.00 98.44 113 ALA A N 1
ATOM 837 C CA . ALA A 1 113 ? 5.132 -5.491 5.726 1.00 98.44 113 ALA A CA 1
ATOM 838 C C . ALA A 1 113 ? 6.335 -4.779 5.087 1.00 98.44 113 ALA A C 1
ATOM 840 O O . ALA A 1 113 ? 6.2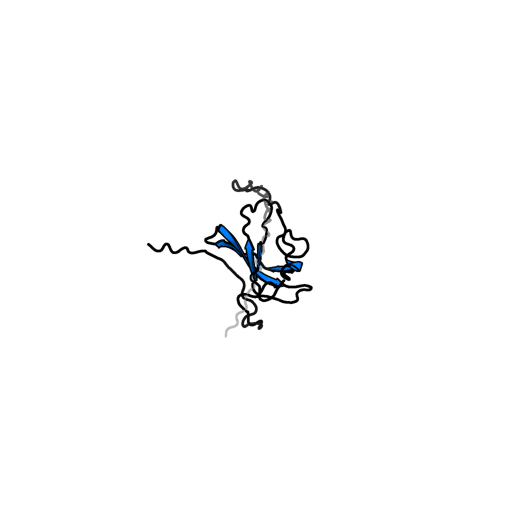24 -4.240 3.986 1.00 98.44 113 ALA A O 1
ATOM 841 N N . THR A 1 114 ? 7.476 -4.777 5.772 1.00 98.50 114 THR A N 1
ATOM 842 C CA . THR A 1 114 ? 8.679 -4.047 5.356 1.00 98.50 114 THR A CA 1
ATOM 843 C C . THR A 1 114 ? 9.888 -4.974 5.250 1.00 98.50 114 THR A C 1
ATOM 845 O O . THR A 1 114 ? 9.948 -6.026 5.889 1.00 98.50 114 THR A O 1
ATOM 848 N N . ASP A 1 115 ? 10.837 -4.601 4.401 1.00 98.00 115 ASP A N 1
ATOM 849 C CA . ASP A 1 115 ? 12.160 -5.222 4.225 1.00 98.00 115 ASP A CA 1
ATOM 850 C C . ASP A 1 115 ? 13.266 -4.354 4.849 1.00 98.00 115 ASP A C 1
ATOM 852 O O . ASP A 1 115 ? 14.280 -4.868 5.313 1.00 98.00 115 ASP A O 1
ATOM 856 N N . ARG A 1 116 ? 13.045 -3.037 4.911 1.00 98.06 116 ARG A N 1
ATOM 857 C CA . ARG A 1 116 ? 13.890 -2.044 5.578 1.00 98.06 116 ARG A CA 1
ATOM 858 C C . ARG A 1 116 ? 13.033 -0.933 6.204 1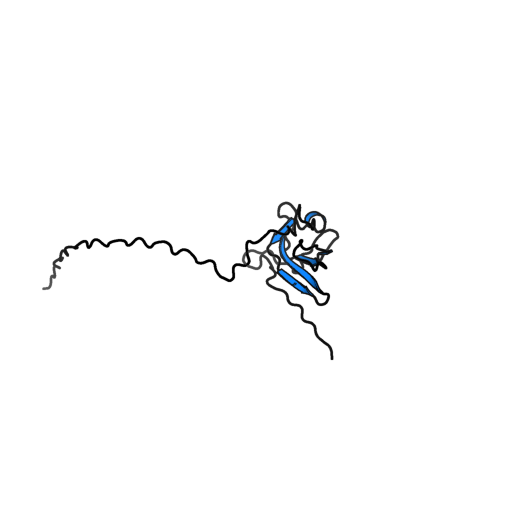.00 98.06 116 ARG A C 1
ATOM 860 O O . ARG A 1 116 ? 11.861 -0.784 5.841 1.00 98.06 116 ARG A O 1
ATOM 867 N N . PRO A 1 117 ? 13.572 -0.153 7.160 1.00 97.94 117 PRO A N 1
ATOM 868 C CA . PRO A 1 117 ? 12.837 0.954 7.762 1.00 97.94 117 PRO A CA 1
ATOM 869 C C . PRO A 1 117 ? 12.281 1.910 6.702 1.00 97.94 117 PRO A C 1
ATOM 871 O O . PRO A 1 117 ? 12.983 2.279 5.763 1.00 97.94 117 PRO A O 1
ATOM 874 N N . GLY A 1 118 ? 11.017 2.307 6.851 1.00 98.19 118 GLY A N 1
ATOM 875 C CA . GLY A 1 118 ? 10.398 3.292 5.964 1.00 98.19 118 GLY A CA 1
ATOM 876 C C . GLY A 1 118 ? 10.010 2.782 4.572 1.00 98.19 118 GLY A C 1
ATOM 877 O O . GLY A 1 118 ? 9.682 3.596 3.713 1.00 98.19 118 GLY A O 1
ATOM 878 N N . HIS A 1 119 ? 10.035 1.469 4.318 1.00 98.69 119 HIS A N 1
ATOM 879 C CA . HIS A 1 119 ? 9.802 0.920 2.982 1.00 98.69 119 HIS A CA 1
ATOM 880 C C . HIS A 1 119 ? 8.922 -0.335 3.015 1.00 98.69 119 HIS A C 1
ATOM 882 O O . HIS A 1 119 ? 9.286 -1.356 3.599 1.00 98.69 119 HIS A O 1
ATOM 888 N N . ALA A 1 120 ? 7.750 -0.263 2.382 1.00 98.75 120 ALA A N 1
ATOM 889 C CA . ALA A 1 120 ? 6.900 -1.426 2.156 1.00 98.75 120 ALA A CA 1
ATOM 890 C C . ALA A 1 120 ? 7.577 -2.390 1.176 1.00 98.75 120 ALA A C 1
ATOM 892 O O . ALA A 1 120 ? 8.012 -1.965 0.106 1.00 98.75 120 ALA A O 1
ATOM 893 N N . LYS A 1 121 ? 7.637 -3.677 1.522 1.00 98.38 121 LYS A N 1
ATOM 894 C CA . LYS A 1 121 ? 8.284 -4.700 0.694 1.00 98.38 121 LYS A CA 1
ATOM 895 C C . LYS A 1 121 ? 7.340 -5.272 -0.356 1.00 98.38 121 LYS A C 1
ATOM 897 O O . LYS A 1 121 ? 6.145 -5.411 -0.095 1.00 98.38 121 LYS A O 1
ATOM 902 N N . GLU A 1 122 ? 7.908 -5.711 -1.477 1.00 98.44 122 GLU A N 1
ATOM 903 C CA . GLU A 1 122 ? 7.235 -6.671 -2.353 1.00 98.44 122 GLU A CA 1
ATOM 904 C C . GLU A 1 122 ? 7.155 -8.022 -1.635 1.00 98.44 122 GLU A C 1
ATOM 906 O O . GLU A 1 122 ? 8.187 -8.586 -1.267 1.00 98.44 122 GLU A O 1
ATOM 911 N N . LEU A 1 123 ? 5.946 -8.520 -1.353 1.00 97.06 123 LEU A N 1
ATOM 912 C CA . LEU A 1 123 ? 5.798 -9.787 -0.625 1.00 97.06 123 LEU A CA 1
ATOM 913 C C . LEU A 1 123 ? 6.177 -10.977 -1.499 1.00 97.06 123 LEU A C 1
ATOM 915 O O . LEU A 1 123 ? 6.894 -11.872 -1.053 1.00 97.06 123 LEU A O 1
ATOM 919 N N . LEU A 1 124 ? 5.654 -10.982 -2.721 1.00 96.94 124 LEU A N 1
ATOM 920 C CA . LEU A 1 124 ? 5.887 -12.003 -3.729 1.00 96.94 124 LEU A CA 1
ATOM 921 C C . LEU A 1 124 ? 6.548 -11.329 -4.930 1.00 96.94 124 LEU A C 1
ATOM 923 O O . LEU A 1 124 ? 5.835 -10.685 -5.705 1.00 96.94 124 LEU A O 1
ATOM 927 N N . PRO A 1 125 ? 7.878 -11.464 -5.084 1.00 96.19 125 PRO A N 1
ATOM 928 C CA . PRO A 1 125 ? 8.603 -10.872 -6.198 1.00 96.19 125 PRO A CA 1
ATOM 929 C C . PRO A 1 125 ? 8.054 -11.372 -7.529 1.00 96.19 125 PRO A C 1
ATOM 931 O O . PRO A 1 125 ? 7.891 -12.583 -7.705 1.00 96.19 125 PRO A O 1
ATOM 934 N N . SER A 1 126 ? 7.775 -10.473 -8.468 1.00 96.56 126 SER A N 1
ATOM 935 C CA . SER A 1 126 ? 7.511 -10.845 -9.863 1.00 96.56 126 SER A CA 1
ATOM 936 C C . SER A 1 126 ? 8.784 -10.847 -10.711 1.00 96.56 126 SER A C 1
ATOM 938 O O . SER A 1 126 ? 9.732 -10.137 -10.381 1.00 96.56 126 SER A O 1
ATOM 940 N N . LEU A 1 127 ? 8.782 -11.558 -11.838 1.00 97.69 127 LEU A N 1
ATOM 941 C CA . LEU A 1 127 ? 9.927 -11.585 -12.758 1.00 97.69 127 LEU A CA 1
ATOM 942 C C . LEU A 1 127 ? 10.185 -10.250 -13.469 1.00 97.69 127 LEU A C 1
ATOM 944 O O . LEU A 1 127 ? 11.331 -9.980 -13.816 1.00 97.69 127 LEU A O 1
ATOM 948 N N . LYS A 1 128 ? 9.149 -9.423 -13.674 1.00 97.12 128 LYS A N 1
ATOM 949 C CA . LYS A 1 128 ? 9.226 -8.166 -14.443 1.00 97.12 128 LYS A CA 1
ATOM 950 C C . LYS A 1 128 ? 9.663 -8.383 -15.900 1.00 97.12 128 LYS A C 1
ATOM 952 O O . LYS A 1 128 ? 10.429 -7.591 -16.442 1.00 97.12 128 LYS A O 1
ATOM 957 N N . ILE A 1 129 ? 9.186 -9.462 -16.527 1.00 98.06 129 ILE A N 1
ATOM 958 C CA . ILE A 1 129 ? 9.527 -9.825 -17.911 1.00 98.06 129 ILE A CA 1
ATOM 959 C C . ILE A 1 129 ? 8.265 -9.814 -18.774 1.00 98.06 129 ILE A C 1
ATOM 961 O O . ILE A 1 129 ? 7.315 -10.560 -18.504 1.00 98.06 129 ILE A O 1
ATOM 965 N N . ASP A 1 130 ? 8.293 -9.000 -19.832 1.00 97.50 130 ASP A N 1
ATOM 966 C CA . ASP A 1 130 ? 7.193 -8.868 -20.786 1.00 97.50 130 ASP A CA 1
ATOM 967 C C . ASP A 1 130 ? 6.805 -10.232 -21.362 1.00 97.50 130 ASP A C 1
ATOM 969 O O . ASP A 1 130 ? 7.659 -11.032 -21.746 1.00 97.50 130 ASP A O 1
ATOM 973 N N . HIS A 1 131 ? 5.498 -10.489 -21.436 1.00 96.44 131 HIS A N 1
ATOM 974 C CA . HIS A 1 131 ? 4.909 -11.742 -21.929 1.00 96.44 131 HIS A CA 1
ATOM 975 C C . HIS A 1 131 ? 5.275 -13.016 -21.137 1.00 96.44 131 HIS A C 1
ATOM 977 O O . HIS A 1 131 ? 4.876 -14.105 -21.549 1.00 96.44 131 HIS A O 1
ATOM 983 N N . VAL A 1 132 ? 5.980 -12.907 -20.003 1.00 97.69 132 VAL A N 1
ATOM 984 C CA . VAL A 1 132 ? 6.266 -14.034 -19.095 1.00 97.69 132 VAL A CA 1
ATOM 985 C C . VAL A 1 132 ? 5.552 -13.828 -17.762 1.00 97.69 132 VAL A C 1
ATOM 987 O O . VAL A 1 132 ? 4.609 -14.543 -17.444 1.00 97.69 132 VAL A O 1
ATOM 990 N N . GLU A 1 133 ? 5.977 -12.830 -16.990 1.00 97.56 133 GLU A N 1
ATOM 991 C CA . GLU A 1 133 ? 5.330 -12.429 -15.743 1.00 97.56 133 GLU A CA 1
ATOM 992 C C . GLU A 1 133 ? 5.725 -10.985 -15.428 1.00 97.56 133 GLU A C 1
ATOM 994 O O . GLU A 1 133 ? 6.858 -10.700 -15.029 1.00 97.56 133 GLU A O 1
ATOM 999 N N . MET A 1 134 ? 4.774 -10.069 -15.596 1.00 97.38 134 MET A N 1
ATOM 1000 C CA . MET A 1 134 ? 4.995 -8.648 -15.326 1.00 97.38 134 MET A CA 1
ATOM 1001 C C . MET A 1 134 ? 4.705 -8.264 -13.881 1.00 97.38 134 MET A C 1
ATOM 1003 O O . MET A 1 134 ? 5.425 -7.464 -13.289 1.00 97.38 134 MET A O 1
ATOM 1007 N N . THR A 1 135 ? 3.654 -8.822 -13.290 1.00 97.06 135 THR A N 1
ATOM 1008 C CA . THR A 1 135 ? 3.241 -8.484 -11.929 1.00 97.06 135 THR A CA 1
ATOM 1009 C C . THR A 1 135 ? 2.473 -9.640 -11.295 1.00 97.06 135 THR A C 1
ATOM 1011 O O . THR A 1 135 ? 1.928 -10.500 -11.988 1.00 97.06 135 THR A O 1
ATOM 1014 N N . LYS A 1 136 ? 2.451 -9.658 -9.964 1.00 97.31 136 LYS A N 1
ATOM 1015 C CA . LYS A 1 136 ? 1.634 -10.540 -9.127 1.00 97.31 136 LYS A CA 1
ATOM 1016 C C . LYS A 1 136 ? 0.664 -9.667 -8.332 1.00 97.31 136 LYS A C 1
ATOM 1018 O O . LYS A 1 136 ? 1.054 -9.119 -7.301 1.00 97.31 136 LYS A O 1
ATOM 1023 N N . ILE A 1 137 ? -0.573 -9.552 -8.817 1.00 97.56 137 ILE A N 1
ATOM 1024 C CA . ILE A 1 137 ? -1.615 -8.676 -8.258 1.00 97.56 137 ILE A CA 1
ATOM 1025 C C . ILE A 1 137 ? -2.556 -9.478 -7.344 1.00 97.56 137 ILE A C 1
ATOM 1027 O O . ILE A 1 137 ? -3.035 -10.539 -7.751 1.00 97.56 137 ILE A O 1
ATOM 1031 N N . PRO A 1 138 ? -2.849 -9.008 -6.117 1.00 97.06 138 PRO A N 1
ATOM 1032 C CA . PRO A 1 138 ? -3.742 -9.715 -5.206 1.00 97.06 138 PRO A CA 1
ATOM 1033 C C . PRO A 1 138 ? -5.204 -9.656 -5.667 1.00 97.06 138 PRO A C 1
ATOM 1035 O O . PRO A 1 138 ? -5.763 -8.583 -5.862 1.00 97.06 138 PRO A O 1
ATOM 1038 N N . THR A 1 139 ? -5.865 -10.811 -5.761 1.00 95.50 139 THR A N 1
ATOM 1039 C CA . THR A 1 139 ? -7.279 -10.900 -6.180 1.00 95.50 139 THR A CA 1
ATOM 1040 C C . THR A 1 139 ? -8.258 -10.957 -5.006 1.00 95.50 139 THR A C 1
ATOM 1042 O O . THR A 1 139 ? -9.374 -10.462 -5.105 1.00 95.50 139 THR A O 1
ATOM 1045 N N . GLY A 1 140 ? -7.862 -11.568 -3.887 1.00 94.44 140 GLY A N 1
ATOM 1046 C CA . GLY A 1 140 ? -8.741 -11.820 -2.745 1.00 94.44 140 GLY A CA 1
ATOM 1047 C C . GLY A 1 140 ? -7.962 -12.227 -1.497 1.00 94.44 140 GLY A C 1
ATOM 1048 O O . GLY A 1 140 ? -6.773 -12.538 -1.574 1.00 94.44 140 GLY A O 1
ATOM 1049 N N . GLY A 1 141 ? -8.641 -12.243 -0.352 1.00 93.62 141 GLY A N 1
ATOM 1050 C CA . GLY A 1 141 ? -8.089 -12.713 0.916 1.00 93.62 141 GLY A CA 1
ATOM 1051 C C . GLY A 1 141 ? -9.182 -13.292 1.807 1.00 93.62 141 GLY A C 1
ATOM 1052 O O . GLY A 1 141 ? -10.286 -12.756 1.873 1.00 93.62 141 GLY A O 1
ATOM 1053 N N . VAL A 1 142 ? -8.876 -14.396 2.486 1.00 94.56 142 VAL A N 1
ATOM 1054 C CA . VAL A 1 142 ? -9.752 -15.027 3.478 1.00 94.56 142 VAL A CA 1
ATOM 1055 C C . VAL A 1 142 ? -8.928 -15.405 4.698 1.00 94.56 142 VAL A C 1
ATOM 1057 O O . VAL A 1 142 ? -7.754 -15.758 4.582 1.00 94.56 142 VAL A O 1
ATOM 1060 N N . ASN A 1 143 ? -9.546 -15.339 5.871 1.00 93.56 143 ASN A N 1
ATOM 1061 C CA . ASN A 1 143 ? -8.968 -15.864 7.097 1.00 93.56 143 ASN A CA 1
ATOM 1062 C C . ASN A 1 143 ? -9.676 -17.167 7.465 1.00 93.56 143 ASN A C 1
ATOM 1064 O O . ASN A 1 143 ? -10.902 -17.198 7.551 1.00 93.56 143 ASN A O 1
ATOM 1068 N N . ILE A 1 144 ? -8.904 -18.229 7.685 1.00 91.00 144 ILE A N 1
ATOM 1069 C CA . ILE A 1 144 ? -9.419 -19.543 8.072 1.00 91.00 144 ILE A CA 1
ATOM 1070 C C . ILE A 1 144 ? -8.944 -19.807 9.495 1.00 91.00 144 ILE A C 1
ATOM 1072 O O . ILE A 1 144 ? -7.746 -19.920 9.743 1.00 91.00 144 ILE A O 1
ATOM 1076 N N . GLN A 1 145 ? -9.883 -19.894 10.432 1.00 81.94 145 GLN A N 1
ATOM 1077 C CA . GLN A 1 145 ? -9.579 -20.244 11.812 1.00 81.94 145 GLN A CA 1
ATOM 1078 C C . GLN A 1 145 ? -9.790 -21.742 12.015 1.00 81.94 145 GLN A C 1
ATOM 1080 O O . GLN A 1 145 ? -10.912 -22.237 11.928 1.00 81.94 145 GLN A O 1
ATOM 1085 N N . CYS A 1 146 ? -8.715 -22.459 12.330 1.00 77.25 146 CYS A N 1
ATOM 1086 C CA . CYS A 1 146 ? -8.817 -23.836 12.794 1.00 77.25 146 CYS A CA 1
ATOM 1087 C C . CYS A 1 146 ? -9.124 -23.819 14.295 1.00 77.25 146 CYS A C 1
ATOM 1089 O O . CYS A 1 146 ? -8.282 -23.409 15.094 1.00 77.25 146 CYS A O 1
ATOM 1091 N N . HIS A 1 147 ? -10.324 -24.248 14.687 1.00 76.56 147 HIS A N 1
ATOM 1092 C CA . HIS A 1 147 ? -10.584 -24.617 16.076 1.00 76.56 147 HIS A CA 1
ATOM 1093 C C . HIS A 1 147 ? -9.961 -25.999 16.288 1.00 76.56 147 HIS A C 1
ATOM 1095 O O . HIS A 1 147 ? -10.385 -26.967 15.658 1.00 76.56 147 HIS A O 1
ATOM 1101 N N . VAL A 1 148 ? -8.916 -26.083 17.108 1.00 68.44 148 VAL A N 1
ATOM 1102 C CA . VAL A 1 148 ? -8.409 -27.379 17.570 1.00 68.44 148 VAL A CA 1
ATOM 1103 C C . VAL A 1 148 ? -9.329 -27.803 18.711 1.00 68.44 148 VAL A C 1
ATOM 1105 O O . VAL A 1 148 ? -9.453 -27.063 19.686 1.00 68.44 148 VAL A O 1
ATOM 1108 N N . ALA A 1 149 ? -10.047 -28.908 18.508 1.00 60.28 149 ALA A N 1
ATOM 1109 C CA . ALA A 1 149 ? -10.924 -29.518 19.506 1.00 60.28 149 ALA A CA 1
ATOM 1110 C C . ALA A 1 149 ? -10.121 -30.162 20.644 1.00 60.28 149 ALA A C 1
ATOM 1112 O O . ALA A 1 149 ? -8.986 -30.621 20.370 1.00 60.28 149 ALA A O 1
#

pLDDT: mean 85.41, std 18.96, range [36.72, 98.75]

Sequence (149 aa):
MFRRVCRAAVAMAAVAAASIALATPASAQPDPTFFGEAERVAVLTGPGSINATHTRWNVYGTDIGTMWRNERGQVLAAFGDTFGPNRSDWRSNTLARSSDGNLADGMTFGSFATDRPGHAKELLPSLKIDHVEMTKIPTGGVNIQCHVA